Protein AF-A0A455UB08-F1 (afdb_monomer_lite)

Foldseek 3Di:
DDALQRQVVVVVVCQVPPFDWDADPVRPTDTDDPDDDGDDDCPPPDDRDDPVDDDPVLQVVQVVVCLCQLDQFCPSCVVSVHCPCVVQADPRRGNPRDRSVCVPPNPPPVDDPPVNDDPVVVVVVVVVVD

Radius of gyration: 21.31 Å; chains: 1; bounding box: 39×35×58 Å

Sequence (130 aa):
MQLPDDIYLNTAEQILEFGASKGDRTGTGTVSLFGQQMVFDITADKLPLLTTKELKLRSIIHELIWFLRGEGNIAYLKENKVGIWDSWADENGDLGPVYGVQWRKWDDTRVMNVDQWTLSDFAAKTLALR

Secondary structure (DSSP, 8-state):
---HHHHHHHHHHHHHHHPEEE--TTS--EEE-SS--------TT-----SSS---HHHHHHHHHHHHHT--BSHHHHHTT--TTGGGS-TTSB--S-HHHHHH----TT---GGG--HHHHHHHHHTT-

InterPro domains:
  IPR023451 Thymidylate synthase/dCMP hydroxymethylase domain [PF00303] (7-117)
  IPR036926 Thymidylate synthase/dCMP hydroxymethylase superfamily [G3DSA:3.30.572.10] (4-128)
  IPR036926 Thymidylate synthase/dCMP hydroxymethylase superfamily [SSF55831] (5-117)
  IPR045097 Thymidylate synthase/dCMP hydroxymethylase [PTHR11548] (6-108)

Organism: NCBI:txid115553

Structure (mmCIF, N/CA/C/O backbone):
data_AF-A0A455UB08-F1
#
_entry.id   AF-A0A455UB08-F1
#
loop_
_atom_site.group_PDB
_atom_site.id
_atom_site.type_symbol
_atom_site.label_atom_id
_atom_site.label_alt_id
_atom_site.label_comp_id
_atom_site.label_asym_id
_atom_site.label_entity_id
_atom_site.label_seq_id
_atom_site.pdbx_PDB_ins_code
_atom_site.Cartn_x
_atom_site.Cartn_y
_atom_site.Cartn_z
_atom_site.occupancy
_atom_site.B_iso_or_equiv
_atom_site.auth_seq_id
_atom_site.auth_comp_id
_atom_site.auth_asym_id
_atom_site.auth_atom_id
_atom_site.pdbx_PDB_model_num
ATOM 1 N N . MET A 1 1 ? 0.822 8.803 22.987 1.00 64.25 1 MET A N 1
ATOM 2 C CA . MET A 1 1 ? 0.805 8.734 21.512 1.00 64.25 1 MET A CA 1
ATOM 3 C C . MET A 1 1 ? 0.269 7.364 21.152 1.00 64.25 1 MET A C 1
ATOM 5 O O . MET A 1 1 ? 0.722 6.404 21.759 1.00 64.25 1 MET A O 1
ATOM 9 N N . GLN A 1 2 ? -0.745 7.300 20.296 1.00 78.31 2 GLN A N 1
ATOM 10 C CA . GLN A 1 2 ? -1.433 6.055 19.951 1.00 78.31 2 GLN A CA 1
ATOM 11 C C . GLN A 1 2 ? -0.532 5.197 19.047 1.00 78.31 2 GLN A C 1
ATOM 13 O O . GLN A 1 2 ? 0.177 5.753 18.203 1.00 78.31 2 GLN A O 1
ATOM 18 N N . LEU A 1 3 ? -0.489 3.878 19.265 1.00 91.38 3 LEU A N 1
ATOM 19 C CA . LEU A 1 3 ? 0.345 2.986 18.456 1.00 91.38 3 LEU A CA 1
ATOM 20 C C . LEU A 1 3 ? -0.278 2.800 17.057 1.00 91.38 3 LEU A C 1
ATOM 22 O O . LEU A 1 3 ? -1.494 2.938 16.913 1.00 91.38 3 LEU A O 1
ATOM 26 N N . PRO A 1 4 ? 0.516 2.470 16.018 1.00 95.06 4 PRO A N 1
ATOM 27 C CA . PRO A 1 4 ? -0.011 2.234 14.671 1.00 95.06 4 PRO A CA 1
ATOM 28 C C . PRO A 1 4 ? -1.135 1.191 14.620 1.00 95.06 4 PRO A C 1
ATOM 30 O O . PRO A 1 4 ? -2.124 1.401 13.919 1.00 95.06 4 PRO A O 1
ATOM 33 N N . ASP A 1 5 ? -1.007 0.105 15.391 1.00 96.94 5 ASP A N 1
ATOM 34 C CA . ASP A 1 5 ? -2.035 -0.935 15.480 1.00 96.94 5 ASP A CA 1
ATOM 35 C C . ASP A 1 5 ? -3.348 -0.396 16.060 1.00 96.94 5 ASP A C 1
ATOM 37 O O . ASP A 1 5 ? -4.403 -0.655 15.492 1.00 96.94 5 ASP A O 1
ATOM 41 N N . ASP A 1 6 ? -3.297 0.410 17.123 1.00 97.06 6 ASP A N 1
ATOM 42 C CA . ASP A 1 6 ? -4.496 0.983 17.747 1.00 97.06 6 ASP A CA 1
ATOM 43 C C . ASP A 1 6 ? -5.251 1.906 16.777 1.00 97.06 6 ASP A C 1
ATOM 45 O O . ASP A 1 6 ? -6.480 1.908 16.743 1.00 97.06 6 ASP A O 1
ATOM 49 N N . ILE A 1 7 ? -4.523 2.704 15.983 1.00 97.19 7 ILE A N 1
ATOM 50 C CA . ILE A 1 7 ? -5.116 3.596 14.974 1.00 97.19 7 ILE A CA 1
ATOM 51 C C . ILE A 1 7 ? -5.833 2.763 13.906 1.00 97.19 7 ILE A C 1
ATOM 53 O O . ILE A 1 7 ? -6.993 3.025 13.587 1.00 97.19 7 ILE A O 1
ATOM 57 N N . TYR A 1 8 ? -5.149 1.747 13.375 1.00 97.69 8 TYR A N 1
ATOM 58 C CA . TYR A 1 8 ? -5.686 0.873 12.337 1.00 97.69 8 TYR A CA 1
ATOM 59 C C . TYR A 1 8 ? -6.899 0.067 12.824 1.00 97.69 8 TYR A C 1
ATOM 61 O O . TYR A 1 8 ? -7.924 0.031 12.139 1.00 97.69 8 TYR A O 1
ATOM 69 N N . LEU A 1 9 ? -6.805 -0.549 14.008 1.00 97.88 9 LEU A N 1
ATOM 70 C CA . LEU A 1 9 ? -7.879 -1.353 14.592 1.00 97.88 9 LEU A CA 1
ATOM 71 C C . LEU A 1 9 ? -9.109 -0.505 14.904 1.00 97.88 9 LEU A C 1
ATOM 73 O O . LEU A 1 9 ? -10.207 -0.901 14.529 1.00 97.88 9 LEU A O 1
ATOM 77 N N . ASN A 1 10 ? -8.936 0.692 15.470 1.00 97.50 10 ASN A N 1
ATOM 78 C CA . ASN A 1 10 ? -10.058 1.594 15.721 1.00 97.50 10 ASN A CA 1
ATOM 79 C C . ASN A 1 10 ? -10.775 1.993 14.416 1.00 97.50 10 ASN A C 1
ATOM 81 O O . ASN A 1 10 ? -12.001 2.020 14.366 1.00 97.50 10 ASN A O 1
ATOM 85 N N . THR A 1 11 ? -10.046 2.259 13.323 1.00 97.31 11 THR A N 1
ATOM 86 C CA . THR A 1 11 ? -10.691 2.511 12.021 1.00 97.31 11 THR A CA 1
ATOM 87 C C . THR A 1 11 ? -11.421 1.273 11.491 1.00 97.31 11 THR A C 1
ATOM 89 O O . THR A 1 11 ? -12.517 1.400 10.944 1.00 97.31 11 THR A O 1
ATOM 92 N N . ALA A 1 12 ? -10.850 0.075 11.646 1.00 97.56 12 ALA A N 1
ATOM 93 C CA . ALA A 1 12 ? -11.502 -1.166 11.230 1.00 97.56 12 ALA A CA 1
ATOM 94 C C . ALA A 1 12 ? -12.790 -1.432 12.030 1.00 97.56 12 ALA A C 1
ATOM 96 O O . ALA A 1 12 ? -13.817 -1.760 11.437 1.00 97.56 12 ALA A O 1
ATOM 97 N N . GLU A 1 13 ? -12.763 -1.224 13.347 1.00 97.94 13 GLU A N 1
ATOM 98 C CA . GLU A 1 13 ? -13.931 -1.319 14.229 1.00 97.94 13 GLU A CA 1
ATOM 99 C C . GLU A 1 13 ? -15.023 -0.328 13.818 1.00 97.94 13 GLU A C 1
ATOM 101 O O . GLU A 1 13 ? -16.171 -0.729 13.637 1.00 97.94 13 GLU A O 1
ATOM 106 N N . GLN A 1 14 ? -14.667 0.931 13.542 1.00 98.00 14 GLN A N 1
ATOM 107 C CA . GLN A 1 14 ? -15.629 1.923 13.055 1.00 98.00 14 GLN A CA 1
ATOM 108 C C . GLN A 1 14 ? -16.289 1.502 11.737 1.00 98.00 14 GLN A C 1
ATOM 110 O O . GLN A 1 14 ? -17.497 1.677 11.574 1.00 98.00 14 GLN A O 1
ATOM 115 N N . ILE A 1 15 ? -15.527 0.931 10.795 1.00 98.12 15 ILE A N 1
ATOM 116 C CA . ILE A 1 15 ? -16.086 0.419 9.535 1.00 98.12 15 ILE A CA 1
ATOM 117 C C . ILE A 1 15 ? -17.075 -0.718 9.802 1.00 98.12 15 ILE A C 1
ATOM 119 O O . ILE A 1 15 ? -18.120 -0.760 9.157 1.00 98.12 15 ILE A O 1
ATOM 123 N N . LEU A 1 16 ? -16.774 -1.621 10.736 1.00 97.81 16 LEU A N 1
ATOM 124 C CA . LEU A 1 16 ? -17.655 -2.741 11.070 1.00 97.81 16 LEU A CA 1
ATOM 125 C C . LEU A 1 16 ? -18.932 -2.296 11.795 1.00 97.81 16 LEU A C 1
ATOM 127 O O . LEU A 1 16 ? -19.992 -2.860 11.535 1.00 97.81 16 LEU A O 1
ATOM 131 N N . GLU A 1 17 ? -18.845 -1.300 12.678 1.00 98.00 17 GLU A N 1
ATOM 132 C CA . GLU A 1 17 ? -19.977 -0.841 13.491 1.00 98.00 17 GLU A CA 1
ATOM 133 C C . GLU A 1 17 ? -20.893 0.135 12.739 1.00 98.00 17 GLU A C 1
ATOM 135 O O . GLU A 1 17 ? -22.117 0.017 12.801 1.00 98.00 17 GLU A O 1
ATOM 140 N N . PHE A 1 18 ? -20.316 1.086 11.998 1.00 97.81 18 PHE A N 1
ATOM 141 C CA . PHE A 1 18 ? -21.061 2.193 11.384 1.00 97.81 18 PHE A CA 1
ATOM 142 C C . PHE A 1 18 ? -21.055 2.175 9.850 1.00 97.81 18 PHE A C 1
ATOM 144 O O . PHE A 1 18 ? -21.673 3.036 9.218 1.00 97.81 18 PHE A O 1
ATOM 151 N N . GLY A 1 19 ? -20.342 1.238 9.223 1.00 97.38 19 GLY A N 1
ATOM 152 C CA . GLY A 1 19 ? -20.221 1.175 7.771 1.00 97.38 19 GLY A CA 1
ATOM 153 C C . GLY A 1 19 ? -21.506 0.750 7.062 1.00 97.38 19 GLY A C 1
ATOM 154 O O . GLY A 1 19 ? -22.273 -0.089 7.528 1.00 97.38 19 GLY A O 1
ATOM 155 N N . ALA A 1 20 ? -21.720 1.300 5.867 1.00 97.38 20 ALA A N 1
ATOM 156 C CA . ALA A 1 20 ? -22.824 0.904 5.001 1.00 97.38 20 ALA A CA 1
ATOM 157 C C . ALA A 1 20 ? -22.409 -0.263 4.094 1.00 97.38 20 ALA A C 1
ATOM 159 O O . ALA A 1 20 ? -21.327 -0.235 3.494 1.00 97.38 20 ALA A O 1
ATOM 160 N N . SER A 1 21 ? -23.298 -1.250 3.946 1.00 96.81 21 SER A N 1
ATOM 161 C CA . SER A 1 21 ? -23.147 -2.327 2.961 1.00 96.81 21 SER A CA 1
ATOM 162 C C . SER A 1 21 ? -23.266 -1.779 1.537 1.00 96.81 21 SER A C 1
ATOM 164 O O . SER A 1 21 ? -24.191 -1.024 1.230 1.00 96.81 21 SER A O 1
ATOM 166 N N . LYS A 1 22 ? -22.338 -2.162 0.658 1.00 95.00 22 LYS A N 1
ATOM 167 C CA . LYS A 1 22 ? -22.284 -1.754 -0.752 1.00 95.00 22 LYS A CA 1
ATOM 168 C C . LYS A 1 22 ? -21.897 -2.930 -1.642 1.00 95.00 22 LYS A C 1
ATOM 170 O O . LYS A 1 22 ? -21.129 -3.796 -1.233 1.00 95.00 22 LYS A O 1
ATOM 175 N N . GLY A 1 23 ? -22.383 -2.933 -2.881 1.00 95.06 23 GLY A N 1
ATOM 176 C CA . GLY A 1 23 ? -21.855 -3.821 -3.920 1.00 95.06 23 GLY A CA 1
ATOM 177 C C . GLY A 1 23 ? -20.442 -3.414 -4.355 1.00 95.06 23 GLY A C 1
ATOM 178 O O . GLY A 1 23 ? -20.018 -2.280 -4.130 1.00 95.06 23 GLY A O 1
ATOM 179 N N . ASP A 1 24 ? -19.728 -4.328 -5.008 1.00 94.31 24 ASP A N 1
ATOM 180 C CA . ASP A 1 24 ? -18.464 -4.056 -5.698 1.00 94.31 24 ASP A CA 1
ATOM 181 C C . ASP A 1 24 ? -18.519 -4.557 -7.153 1.00 94.31 24 ASP A C 1
ATOM 183 O O . ASP A 1 24 ? -19.490 -5.185 -7.574 1.00 94.31 24 ASP A O 1
ATOM 187 N N . ARG A 1 25 ? -17.464 -4.290 -7.933 1.00 95.19 25 ARG A N 1
ATOM 188 C CA . ARG A 1 25 ? -17.372 -4.695 -9.349 1.00 95.19 25 ARG A CA 1
ATOM 189 C C . ARG A 1 25 ? -17.430 -6.218 -9.558 1.00 95.19 25 ARG A C 1
ATOM 191 O O . ARG A 1 25 ? -17.775 -6.661 -10.647 1.00 95.19 25 ARG A O 1
ATOM 198 N N . THR A 1 26 ? -17.050 -7.005 -8.555 1.00 93.38 26 THR A N 1
ATOM 199 C CA . THR A 1 26 ? -17.008 -8.477 -8.602 1.00 93.38 26 THR A CA 1
ATOM 200 C C . THR A 1 26 ? -18.277 -9.146 -8.075 1.00 93.38 26 THR A C 1
ATOM 202 O O . THR A 1 26 ? -18.435 -10.348 -8.253 1.00 93.38 26 THR A O 1
ATOM 205 N N . GLY A 1 27 ? -19.185 -8.393 -7.448 1.00 91.94 27 GLY A N 1
ATOM 206 C CA . GLY A 1 27 ? -20.399 -8.923 -6.827 1.00 91.94 27 GLY A CA 1
ATOM 207 C C . GLY A 1 27 ? -20.188 -9.557 -5.446 1.00 91.94 27 GLY A C 1
ATOM 208 O O . GLY A 1 27 ? -21.128 -10.150 -4.927 1.00 91.94 27 GLY A O 1
ATOM 209 N N . THR A 1 28 ? -18.999 -9.432 -4.843 1.00 95.44 28 THR A N 1
ATOM 210 C CA . THR A 1 28 ? -18.702 -9.982 -3.503 1.00 95.44 28 THR A CA 1
ATOM 211 C C . THR A 1 28 ? -19.360 -9.143 -2.407 1.00 95.44 28 THR A C 1
ATOM 213 O O . THR A 1 28 ? -20.000 -9.677 -1.504 1.00 95.44 28 THR A O 1
ATOM 216 N N . GLY A 1 29 ? -19.249 -7.818 -2.523 1.00 95.25 29 GLY A N 1
ATOM 217 C CA . GLY A 1 29 ? -19.808 -6.856 -1.580 1.00 95.25 29 GLY A CA 1
ATOM 218 C C . GLY A 1 29 ? -18.792 -6.381 -0.540 1.00 95.25 29 GLY A C 1
ATOM 219 O O . GLY A 1 29 ? -17.793 -7.034 -0.252 1.00 95.25 29 GLY A O 1
ATOM 220 N N . THR A 1 30 ? -19.046 -5.199 0.021 1.00 97.12 30 THR A N 1
ATOM 221 C CA . THR A 1 30 ? -18.170 -4.517 0.984 1.00 97.12 30 THR A CA 1
ATOM 222 C C . THR A 1 30 ? -18.985 -3.820 2.073 1.00 97.12 30 THR A C 1
ATOM 224 O O . THR A 1 30 ? -20.133 -3.436 1.851 1.00 97.12 30 THR A O 1
ATOM 227 N N . VAL A 1 31 ? -18.377 -3.605 3.241 1.00 97.38 31 VAL A N 1
ATOM 228 C CA . VAL A 1 31 ? -18.860 -2.662 4.261 1.00 97.38 31 VAL A CA 1
ATOM 229 C C . VAL A 1 31 ? -17.916 -1.466 4.250 1.00 97.38 31 VAL A C 1
ATOM 231 O O . VAL A 1 31 ? -16.700 -1.646 4.224 1.00 97.38 31 VAL A O 1
ATOM 234 N N . SER A 1 32 ? -18.449 -0.243 4.195 1.00 96.69 32 SER A N 1
ATOM 235 C CA . SER A 1 32 ? -17.606 0.939 3.984 1.00 96.69 32 SER A CA 1
ATOM 236 C C . SER A 1 32 ? -18.073 2.183 4.732 1.00 96.69 32 SER A C 1
ATOM 238 O O . SER A 1 32 ? -19.264 2.497 4.779 1.00 96.69 32 SER A O 1
ATOM 240 N N . LEU A 1 33 ? -17.093 2.941 5.221 1.00 97.19 33 LEU A N 1
ATOM 241 C CA . LEU A 1 33 ? -17.223 4.335 5.632 1.00 97.19 33 LEU A CA 1
ATOM 242 C C . LEU A 1 33 ? -16.448 5.229 4.663 1.00 97.19 33 LEU A C 1
ATOM 244 O O . LEU A 1 33 ? -15.437 4.819 4.095 1.00 97.19 33 LEU A O 1
ATOM 248 N N . PHE A 1 34 ? -16.925 6.455 4.463 1.00 96.81 34 PHE A N 1
ATOM 249 C CA . PHE A 1 34 ? -16.281 7.427 3.582 1.00 96.81 34 PHE A CA 1
ATOM 250 C C . PHE A 1 34 ? -15.481 8.457 4.387 1.00 96.81 34 PHE A C 1
ATOM 252 O O . PHE A 1 34 ? -15.913 8.866 5.461 1.00 96.81 34 PHE A O 1
ATOM 259 N N . GLY A 1 35 ? -14.334 8.886 3.851 1.00 95.06 35 GLY A N 1
ATOM 260 C CA . GLY A 1 35 ? -13.559 10.006 4.400 1.00 95.06 35 GLY A CA 1
ATOM 261 C C . GLY A 1 35 ? -12.797 9.717 5.699 1.00 95.06 35 GLY A C 1
ATOM 262 O O . GLY A 1 35 ? -12.543 10.642 6.461 1.00 95.06 35 GLY A O 1
ATOM 263 N N . GLN A 1 36 ? -12.445 8.458 5.969 1.00 96.00 36 GLN A N 1
ATOM 264 C CA . GLN A 1 36 ? -11.637 8.089 7.137 1.00 96.00 36 GLN A CA 1
ATOM 265 C C . GLN A 1 36 ? -10.191 8.596 7.008 1.00 96.00 36 GLN A C 1
ATOM 267 O O . GLN A 1 36 ? -9.629 8.598 5.911 1.00 96.00 36 GLN A O 1
ATOM 272 N N . GLN A 1 37 ? -9.576 8.988 8.128 1.00 97.12 37 GLN A N 1
ATOM 273 C CA . GLN A 1 37 ? -8.195 9.473 8.182 1.00 97.12 37 GLN A CA 1
ATOM 274 C C . GLN A 1 37 ? -7.408 8.752 9.281 1.00 97.12 37 GLN A C 1
ATOM 276 O O . GLN A 1 37 ? -7.882 8.618 10.405 1.00 97.12 37 GLN A O 1
ATOM 281 N N . MET A 1 38 ? -6.178 8.347 8.961 1.00 96.69 38 MET A N 1
ATOM 282 C CA . MET A 1 38 ? -5.190 7.849 9.921 1.00 96.69 38 MET A CA 1
ATOM 283 C C . MET A 1 38 ? -3.967 8.768 9.900 1.00 96.69 38 MET A C 1
ATOM 285 O O . MET A 1 38 ? -3.562 9.238 8.835 1.00 96.69 38 MET A O 1
ATOM 289 N N . VAL A 1 39 ? -3.372 9.022 11.065 1.00 95.94 39 VAL A N 1
ATOM 290 C CA . VAL A 1 39 ? -2.185 9.877 11.210 1.00 95.94 39 VAL A CA 1
ATOM 291 C C . VAL A 1 39 ? -1.134 9.119 12.007 1.00 95.94 39 VAL A C 1
ATOM 293 O O . VAL A 1 39 ? -1.404 8.696 13.126 1.00 95.94 39 VAL A O 1
ATOM 296 N N . PHE A 1 40 ? 0.065 8.970 11.448 1.00 95.50 40 PHE A N 1
ATOM 297 C CA . PHE A 1 40 ? 1.156 8.211 12.059 1.00 95.50 40 PHE A CA 1
ATOM 298 C C . PHE A 1 40 ? 2.358 9.113 12.340 1.00 95.50 40 PHE A C 1
ATOM 300 O O . PHE A 1 40 ? 2.744 9.923 11.498 1.00 95.50 40 PHE A O 1
ATOM 307 N N . ASP A 1 41 ? 2.966 8.951 13.515 1.00 93.31 41 ASP A N 1
ATOM 308 C CA . ASP A 1 41 ? 4.240 9.590 13.846 1.00 93.31 41 ASP A CA 1
ATOM 309 C C . ASP A 1 41 ? 5.407 8.808 13.231 1.00 93.31 41 ASP A C 1
ATOM 311 O O . ASP A 1 41 ? 5.596 7.629 13.534 1.00 93.31 41 ASP A O 1
ATOM 315 N N . ILE A 1 42 ? 6.189 9.489 12.395 1.00 94.19 42 ILE A N 1
ATOM 316 C CA . ILE A 1 42 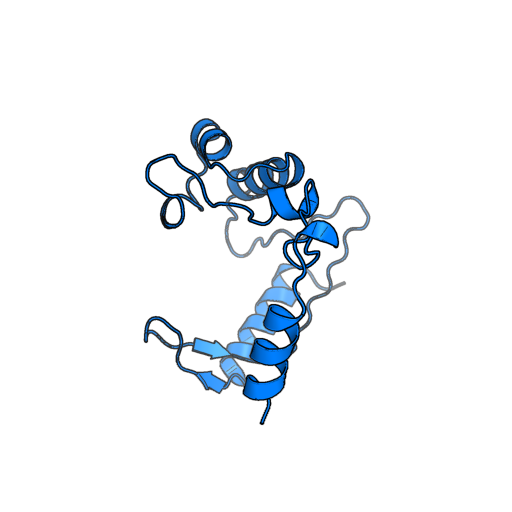? 7.386 8.956 11.725 1.00 94.19 42 ILE A CA 1
ATOM 317 C C . ILE A 1 42 ? 8.687 9.566 12.268 1.00 94.19 42 ILE A C 1
ATOM 319 O O . ILE A 1 42 ? 9.759 9.379 11.695 1.00 94.19 42 ILE A O 1
ATOM 323 N N . THR A 1 43 ? 8.612 10.348 13.347 1.00 94.12 43 THR A N 1
ATOM 324 C CA . THR A 1 43 ? 9.801 10.894 14.010 1.00 94.12 43 THR A CA 1
ATOM 325 C C . THR A 1 43 ? 10.57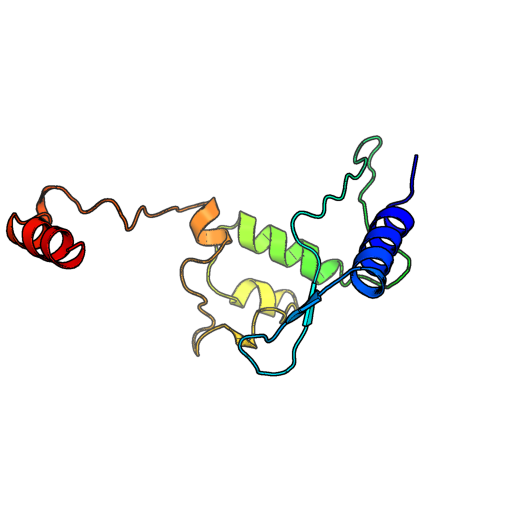2 9.799 14.746 1.00 94.12 43 THR A C 1
ATOM 327 O O . THR A 1 43 ? 10.047 8.714 14.999 1.00 94.12 43 THR A O 1
ATOM 330 N N . ALA A 1 44 ? 11.825 10.093 15.113 1.00 91.56 44 ALA A N 1
ATOM 331 C CA . ALA A 1 44 ? 12.695 9.170 15.847 1.00 91.56 44 ALA A CA 1
ATOM 332 C C . ALA A 1 44 ? 12.800 7.781 15.180 1.00 91.56 44 ALA A C 1
ATOM 334 O O . ALA A 1 44 ? 12.681 6.756 15.848 1.00 91.56 44 ALA A O 1
ATOM 335 N N . ASP A 1 45 ? 12.977 7.776 13.853 1.00 89.62 45 ASP A N 1
ATOM 336 C CA . ASP A 1 45 ? 13.180 6.583 13.021 1.00 89.62 45 ASP A CA 1
ATOM 337 C C . ASP A 1 45 ? 12.046 5.541 13.096 1.00 89.62 45 ASP A C 1
ATOM 339 O O . ASP A 1 45 ? 12.254 4.345 12.877 1.00 89.62 45 ASP A O 1
ATOM 343 N N . LYS A 1 46 ? 10.817 5.984 13.388 1.00 90.62 46 LYS A N 1
ATOM 344 C CA . LYS A 1 46 ? 9.635 5.115 13.423 1.00 90.62 46 LYS A CA 1
ATOM 345 C C . LYS A 1 46 ? 9.081 4.863 12.024 1.00 90.62 46 LYS A C 1
ATOM 347 O O . LYS A 1 46 ? 8.834 5.789 11.254 1.00 90.62 46 LYS A O 1
ATOM 352 N N . LEU A 1 47 ? 8.772 3.598 11.749 1.00 93.44 47 LEU A N 1
ATOM 353 C CA . LEU A 1 47 ? 7.978 3.177 10.599 1.00 93.44 47 LEU A CA 1
ATOM 354 C C . LEU A 1 47 ? 6.677 2.537 11.114 1.00 93.44 47 LEU A C 1
ATOM 356 O O . LEU A 1 47 ? 6.761 1.616 11.930 1.00 93.44 47 LEU A O 1
ATOM 360 N N . PRO A 1 48 ? 5.485 2.988 10.678 1.00 95.06 48 PRO A N 1
ATOM 361 C CA . PRO A 1 48 ? 4.207 2.495 11.189 1.00 95.06 48 PRO A CA 1
ATOM 362 C C . PRO A 1 48 ? 3.850 1.134 10.576 1.00 95.06 48 PRO A C 1
ATOM 364 O O . PRO A 1 48 ? 2.919 1.005 9.785 1.00 95.06 48 PRO A O 1
ATOM 367 N N . LEU A 1 49 ? 4.625 0.109 10.919 1.00 95.69 49 LEU A N 1
ATOM 368 C CA . LEU A 1 49 ? 4.322 -1.272 10.569 1.00 95.69 49 LEU A CA 1
ATOM 369 C C . LEU A 1 49 ? 3.316 -1.839 11.570 1.00 95.69 49 LEU A C 1
ATOM 371 O O . LEU A 1 49 ? 3.494 -1.698 12.779 1.00 95.69 49 LEU A O 1
ATOM 375 N N . LEU A 1 50 ? 2.280 -2.500 11.057 1.00 96.06 50 LEU A N 1
ATOM 376 C CA . LEU A 1 50 ? 1.349 -3.257 11.890 1.00 96.06 50 LEU A CA 1
ATOM 377 C C . LEU A 1 50 ? 2.075 -4.442 12.527 1.00 96.06 50 LEU A C 1
ATOM 379 O O . LEU A 1 50 ? 2.865 -5.120 11.864 1.00 96.06 50 LEU A O 1
ATOM 383 N N . THR A 1 51 ? 1.786 -4.702 13.799 1.00 96.12 51 THR A N 1
ATOM 384 C CA . THR A 1 51 ? 2.339 -5.844 14.545 1.00 96.12 51 THR A CA 1
ATOM 385 C C . THR A 1 51 ? 1.280 -6.900 14.846 1.00 96.12 51 THR A C 1
ATOM 387 O O . THR A 1 51 ? 1.603 -8.066 15.059 1.00 96.12 51 THR A O 1
ATOM 390 N N . THR A 1 52 ? 0.004 -6.522 14.759 1.00 97.25 52 THR A N 1
ATOM 391 C CA . THR A 1 52 ? -1.156 -7.419 14.895 1.00 97.25 52 THR A CA 1
ATOM 392 C C . THR A 1 52 ? -1.259 -8.460 13.776 1.00 97.25 52 THR A C 1
ATOM 394 O O . THR A 1 52 ? -1.954 -9.467 13.918 1.00 97.25 52 THR A O 1
ATOM 397 N N . LYS A 1 53 ? -0.547 -8.248 12.664 1.00 96.88 53 LYS A N 1
ATOM 398 C CA . LYS A 1 53 ? -0.405 -9.195 11.557 1.00 96.88 53 LYS A CA 1
ATOM 399 C C . LYS A 1 53 ? 0.944 -9.000 10.874 1.00 96.88 53 LYS A C 1
ATOM 401 O O . LYS A 1 53 ? 1.332 -7.876 10.576 1.00 96.88 53 LYS A O 1
ATOM 406 N N . GLU A 1 54 ? 1.615 -10.102 10.546 1.00 96.25 54 GLU A N 1
ATOM 407 C CA . GLU A 1 54 ? 2.867 -10.062 9.790 1.00 96.25 54 GLU A CA 1
ATOM 408 C C . GLU A 1 54 ? 2.675 -9.422 8.401 1.00 96.25 54 GLU A C 1
ATOM 410 O O . GLU A 1 54 ? 1.790 -9.801 7.624 1.00 96.25 54 GLU A O 1
ATOM 415 N N . LEU A 1 55 ? 3.539 -8.455 8.079 1.00 96.38 55 LEU A N 1
ATOM 416 C CA . LEU A 1 55 ? 3.585 -7.779 6.786 1.00 96.38 55 LEU A CA 1
ATOM 417 C C . LEU A 1 55 ? 4.704 -8.353 5.914 1.00 96.38 55 LEU A C 1
ATOM 419 O O . LEU A 1 55 ? 5.827 -8.569 6.367 1.00 96.38 55 LEU A O 1
ATOM 423 N N . LYS A 1 56 ? 4.435 -8.520 4.615 1.00 96.25 56 LYS A N 1
ATOM 424 C CA . LYS A 1 56 ? 5.440 -8.959 3.632 1.00 96.25 56 LYS A CA 1
ATOM 425 C C . LYS A 1 56 ? 6.389 -7.813 3.259 1.00 96.25 56 LYS A C 1
ATOM 427 O O . LYS A 1 56 ? 6.348 -7.304 2.140 1.00 96.25 56 LYS A O 1
ATOM 432 N N . LEU A 1 57 ? 7.263 -7.417 4.185 1.00 95.94 57 LEU A N 1
ATOM 433 C CA . LEU A 1 57 ? 8.109 -6.224 4.053 1.00 95.94 57 LEU A CA 1
ATOM 434 C C . LEU A 1 57 ? 9.009 -6.242 2.805 1.00 95.94 57 LEU A C 1
ATOM 436 O O . LEU A 1 57 ? 9.169 -5.217 2.150 1.00 95.94 57 LEU A O 1
ATOM 440 N N . ARG A 1 58 ? 9.524 -7.416 2.415 1.00 95.94 58 ARG A N 1
ATOM 441 C CA . ARG A 1 58 ? 10.271 -7.592 1.156 1.00 95.94 58 ARG A CA 1
ATOM 442 C C . ARG A 1 58 ? 9.471 -7.089 -0.050 1.00 95.94 58 ARG A C 1
ATOM 444 O O . ARG A 1 58 ? 10.015 -6.362 -0.873 1.00 95.94 58 ARG A O 1
ATOM 451 N N . SER A 1 59 ? 8.198 -7.473 -0.150 1.00 97.44 59 SER A N 1
ATOM 452 C CA . SER A 1 59 ? 7.333 -7.079 -1.265 1.00 97.44 59 SER A CA 1
ATOM 453 C C . SER A 1 59 ? 7.086 -5.574 -1.274 1.00 97.44 59 SER A C 1
ATOM 455 O O . SER A 1 59 ? 7.237 -4.964 -2.324 1.00 97.44 59 SER A O 1
ATOM 457 N N . ILE A 1 60 ? 6.808 -4.982 -0.108 1.00 97.69 60 ILE A N 1
ATOM 458 C CA . ILE A 1 60 ? 6.582 -3.534 0.046 1.00 97.69 60 ILE A CA 1
ATOM 459 C C . ILE A 1 60 ? 7.816 -2.737 -0.406 1.00 97.69 60 ILE A C 1
ATOM 461 O O . ILE A 1 60 ? 7.703 -1.786 -1.174 1.00 97.69 60 ILE A O 1
ATOM 465 N N . ILE A 1 61 ? 9.010 -3.143 0.037 1.00 97.81 61 ILE A N 1
ATOM 466 C CA . ILE A 1 61 ? 10.261 -2.452 -0.303 1.00 97.81 61 ILE A CA 1
ATOM 467 C C . ILE A 1 61 ? 10.552 -2.546 -1.806 1.00 97.81 61 ILE A C 1
ATOM 469 O O . ILE A 1 61 ? 10.839 -1.530 -2.436 1.00 97.81 61 ILE A O 1
ATOM 473 N N . HIS A 1 62 ? 10.482 -3.744 -2.395 1.00 98.38 62 HIS A N 1
ATOM 474 C CA . HIS A 1 62 ? 10.768 -3.911 -3.822 1.00 98.38 62 HIS A CA 1
ATOM 475 C C . HIS A 1 62 ? 9.722 -3.238 -4.714 1.00 98.38 62 HIS A C 1
ATOM 477 O O . HIS A 1 62 ? 10.094 -2.676 -5.738 1.00 98.38 62 HIS A O 1
ATOM 483 N N . GLU A 1 63 ? 8.449 -3.229 -4.323 1.00 98.38 63 GLU A N 1
ATOM 484 C CA . GLU A 1 63 ? 7.411 -2.472 -5.027 1.00 98.38 63 GLU A CA 1
ATOM 485 C C . GLU A 1 63 ? 7.710 -0.966 -5.019 1.00 98.38 63 GLU A C 1
ATOM 487 O O . GLU A 1 63 ? 7.693 -0.329 -6.072 1.00 98.38 63 GLU A O 1
ATOM 492 N N . LEU A 1 64 ? 8.080 -0.398 -3.867 1.00 98.06 64 LEU A N 1
ATOM 493 C CA . LEU A 1 64 ? 8.450 1.015 -3.788 1.00 98.06 64 LEU A CA 1
ATOM 494 C C . LEU A 1 64 ? 9.693 1.332 -4.631 1.00 98.06 64 LEU A C 1
ATOM 496 O O . LEU A 1 64 ? 9.716 2.338 -5.339 1.00 98.06 64 LEU A O 1
ATOM 500 N N . ILE A 1 65 ? 10.720 0.475 -4.598 1.00 98.31 65 ILE A N 1
ATOM 501 C CA . ILE A 1 65 ? 11.907 0.633 -5.452 1.00 98.31 65 ILE A CA 1
ATOM 502 C C . ILE A 1 65 ? 11.508 0.588 -6.931 1.00 98.31 65 ILE A C 1
ATOM 504 O O . ILE A 1 65 ? 11.968 1.422 -7.708 1.00 98.31 65 ILE A O 1
ATOM 508 N N . TRP A 1 66 ? 10.639 -0.342 -7.323 1.00 98.12 66 TRP A N 1
ATOM 509 C CA . TRP A 1 66 ? 10.130 -0.464 -8.687 1.00 98.12 66 TRP A CA 1
ATOM 510 C C . TRP A 1 66 ? 9.374 0.795 -9.143 1.00 98.12 66 TRP A C 1
ATOM 512 O O . TRP A 1 66 ? 9.664 1.324 -10.221 1.00 98.12 66 TRP A O 1
ATOM 522 N N . PHE A 1 67 ? 8.512 1.367 -8.291 1.00 98.06 67 PHE A N 1
ATOM 523 C CA . PHE A 1 67 ? 7.880 2.663 -8.561 1.00 98.06 67 PHE A CA 1
ATOM 524 C C . PHE A 1 67 ? 8.913 3.780 -8.741 1.00 98.06 67 PHE A C 1
ATOM 526 O O . PHE A 1 67 ? 8.870 4.523 -9.722 1.00 98.06 67 PHE A O 1
ATOM 533 N N . LEU A 1 68 ? 9.887 3.884 -7.831 1.00 96.75 68 LEU A N 1
ATOM 534 C CA . LEU A 1 68 ? 10.932 4.906 -7.903 1.00 96.75 68 LEU A CA 1
ATOM 535 C C . LEU A 1 68 ? 11.808 4.757 -9.151 1.00 96.75 68 LEU A C 1
ATOM 537 O O . LEU A 1 68 ? 12.296 5.764 -9.658 1.00 96.75 68 LEU A O 1
ATOM 541 N N . ARG A 1 69 ? 11.991 3.544 -9.680 1.00 96.00 69 ARG A N 1
ATOM 542 C CA . ARG A 1 69 ? 12.721 3.286 -10.936 1.00 96.00 69 ARG A CA 1
ATOM 543 C C . ARG A 1 69 ? 11.955 3.729 -12.183 1.00 96.00 69 ARG A C 1
ATOM 545 O O . ARG A 1 69 ? 12.566 3.905 -13.234 1.00 96.00 69 ARG A O 1
ATOM 552 N N . GLY A 1 70 ? 10.655 3.977 -12.065 1.00 94.88 70 GLY A N 1
ATOM 553 C CA . GLY A 1 70 ? 9.831 4.420 -13.179 1.00 94.88 70 GLY A CA 1
ATOM 554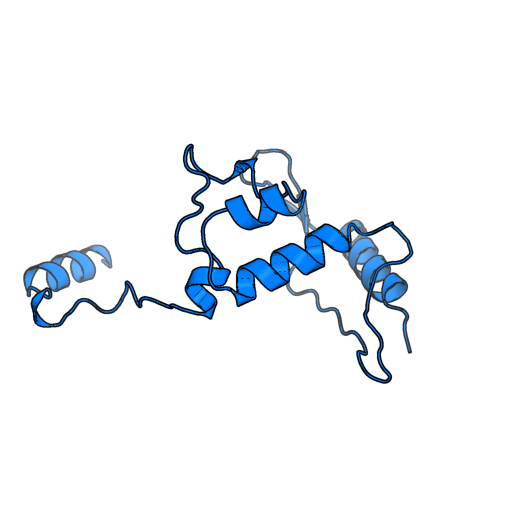 C C . GLY A 1 70 ? 9.463 3.308 -14.156 1.00 94.88 70 GLY A C 1
ATOM 555 O O . GLY A 1 70 ? 9.305 3.573 -15.348 1.00 94.88 70 GLY A O 1
ATOM 556 N N . GLU A 1 71 ? 9.408 2.069 -13.673 1.00 93.06 71 GLU A N 1
ATOM 557 C CA . GLU A 1 71 ? 9.140 0.888 -14.488 1.00 93.06 71 GLU A CA 1
ATOM 558 C C . GLU A 1 71 ? 7.633 0.598 -14.588 1.00 93.06 71 GLU A C 1
ATOM 560 O O . GLU A 1 71 ? 6.855 0.938 -13.696 1.00 93.06 71 GLU A O 1
ATOM 565 N N . GLY A 1 72 ? 7.233 -0.012 -15.708 1.00 94.12 72 GLY A N 1
ATOM 566 C CA . GLY A 1 72 ? 5.883 -0.538 -15.950 1.00 94.12 72 GLY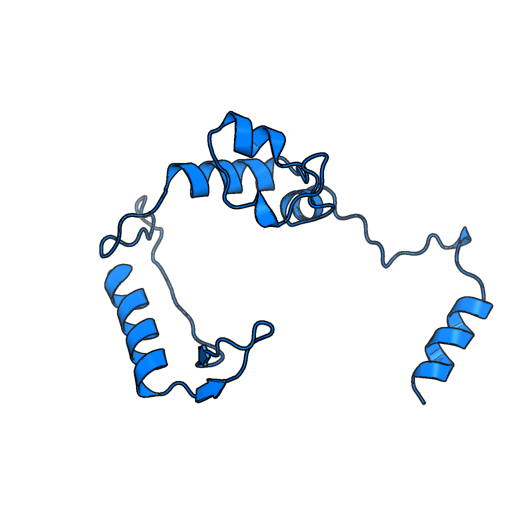 A CA 1
ATOM 567 C C . GLY A 1 72 ? 5.861 -2.050 -16.202 1.00 94.12 72 GLY A C 1
ATOM 568 O O . GLY A 1 72 ? 4.786 -2.621 -16.333 1.00 94.12 72 GLY A O 1
ATOM 569 N N . ASN A 1 73 ? 7.028 -2.701 -16.232 1.00 97.81 73 ASN A N 1
ATOM 570 C CA . ASN A 1 73 ? 7.170 -4.142 -16.440 1.00 97.81 73 ASN A CA 1
ATOM 571 C C . ASN A 1 73 ? 7.507 -4.853 -15.121 1.00 97.81 73 ASN A C 1
ATOM 573 O O . ASN A 1 73 ? 8.294 -4.339 -14.324 1.00 97.81 73 ASN A O 1
ATOM 577 N N . ILE A 1 74 ? 6.953 -6.044 -14.892 1.00 98.06 74 ILE A N 1
ATOM 578 C CA . ILE A 1 74 ? 7.113 -6.800 -13.639 1.00 98.06 74 ILE A CA 1
ATOM 579 C C . ILE A 1 74 ? 8.380 -7.669 -13.565 1.00 98.06 74 ILE A C 1
ATOM 581 O O . ILE A 1 74 ? 8.572 -8.357 -12.561 1.00 98.06 74 ILE A O 1
ATOM 585 N N . ALA A 1 75 ? 9.253 -7.666 -14.578 1.00 97.81 75 ALA A N 1
ATOM 586 C CA . ALA A 1 75 ? 10.477 -8.475 -14.593 1.00 97.81 75 ALA A CA 1
ATOM 587 C C . ALA A 1 75 ? 11.344 -8.252 -13.342 1.00 97.81 75 ALA A C 1
ATOM 589 O O . ALA A 1 75 ? 11.687 -9.215 -12.655 1.00 97.81 75 ALA A O 1
ATOM 590 N N . TYR A 1 76 ? 11.589 -6.990 -12.967 1.00 98.06 76 TYR A N 1
ATOM 591 C CA . TYR A 1 76 ? 12.316 -6.645 -11.740 1.00 98.06 76 TYR A CA 1
ATOM 592 C C . TYR A 1 76 ? 11.657 -7.239 -10.484 1.00 98.06 76 TYR A C 1
ATOM 594 O O . TYR A 1 76 ? 12.338 -7.758 -9.597 1.00 98.06 76 TYR A O 1
ATOM 602 N N . LEU A 1 77 ? 10.325 -7.191 -10.390 1.00 98.00 77 LEU A N 1
ATOM 603 C CA . LEU A 1 77 ? 9.597 -7.738 -9.244 1.00 98.00 77 LEU A CA 1
ATOM 604 C C . LEU A 1 77 ? 9.751 -9.263 -9.177 1.00 98.00 77 LEU A C 1
ATOM 606 O O . LEU A 1 77 ? 10.067 -9.800 -8.111 1.00 98.00 77 LEU A O 1
ATOM 610 N N . LYS A 1 78 ? 9.628 -9.953 -10.317 1.00 97.19 78 LYS A N 1
ATOM 611 C CA . LYS A 1 78 ? 9.804 -11.409 -10.422 1.00 97.19 78 LYS A CA 1
ATOM 612 C C . LYS A 1 78 ? 11.217 -11.853 -10.049 1.00 97.19 78 LYS A C 1
ATOM 614 O O . LYS A 1 78 ? 11.365 -12.773 -9.244 1.00 97.19 78 LYS A O 1
ATOM 619 N N . GLU A 1 79 ? 12.244 -11.163 -10.542 1.00 97.81 79 GLU A N 1
ATOM 620 C CA . GLU A 1 79 ? 13.649 -11.401 -10.170 1.00 97.81 79 GLU A CA 1
ATOM 621 C C . GLU A 1 79 ? 13.871 -11.287 -8.652 1.00 97.81 79 GLU A C 1
ATOM 623 O O . GLU A 1 79 ? 14.643 -12.046 -8.062 1.00 97.81 79 GLU A O 1
ATOM 628 N N . ASN A 1 80 ? 13.127 -10.394 -7.994 1.00 98.00 80 ASN A N 1
ATOM 629 C CA . ASN A 1 80 ? 13.178 -10.171 -6.549 1.00 98.00 80 ASN A CA 1
ATOM 630 C C . ASN A 1 80 ? 12.134 -10.978 -5.751 1.00 98.00 80 ASN A C 1
ATOM 632 O O . ASN A 1 80 ? 11.938 -10.735 -4.555 1.00 98.00 80 ASN A O 1
ATOM 636 N N . LYS A 1 81 ? 11.515 -11.992 -6.375 1.00 97.44 81 LYS A N 1
ATOM 637 C CA . LYS A 1 81 ? 10.532 -12.910 -5.768 1.00 97.44 81 LYS A CA 1
ATOM 638 C C . LYS A 1 81 ? 9.265 -12.205 -5.263 1.00 97.44 81 LYS A C 1
ATOM 640 O O . LYS A 1 81 ? 8.713 -12.570 -4.223 1.00 97.44 81 LYS A O 1
ATOM 645 N N . VAL A 1 82 ? 8.806 -11.190 -5.989 1.00 97.75 82 VAL A N 1
ATOM 646 C CA . VAL A 1 82 ? 7.574 -10.439 -5.719 1.00 97.75 82 VAL A CA 1
ATOM 647 C C . VAL A 1 82 ? 6.587 -10.658 -6.865 1.00 97.75 82 VAL A C 1
ATOM 649 O O . VAL A 1 82 ? 6.856 -10.256 -7.988 1.00 97.75 82 VAL A O 1
ATOM 652 N N . GLY A 1 83 ? 5.439 -11.276 -6.566 1.00 96.94 83 GLY A N 1
ATOM 653 C CA . GLY A 1 83 ? 4.395 -11.613 -7.552 1.00 96.94 83 GLY A CA 1
ATOM 654 C C . GLY A 1 83 ? 3.046 -10.922 -7.315 1.00 96.94 83 GLY A C 1
ATOM 655 O O . GLY A 1 83 ? 2.019 -11.396 -7.782 1.00 96.94 83 GLY A O 1
ATOM 656 N N . ILE A 1 84 ? 3.004 -9.826 -6.545 1.00 97.19 84 ILE A N 1
ATOM 657 C CA . ILE A 1 84 ? 1.738 -9.145 -6.187 1.00 97.19 84 ILE A CA 1
ATOM 658 C C . ILE A 1 84 ? 1.040 -8.472 -7.387 1.00 97.19 84 ILE A C 1
ATOM 660 O O . ILE A 1 84 ? -0.149 -8.177 -7.307 1.00 97.19 84 ILE A O 1
ATOM 664 N N . TRP A 1 85 ? 1.764 -8.276 -8.495 1.00 97.75 85 TRP A N 1
ATOM 665 C CA . TRP A 1 85 ? 1.274 -7.672 -9.739 1.00 97.75 85 TRP A CA 1
ATOM 666 C C . TRP A 1 85 ? 1.017 -8.686 -10.868 1.00 97.75 85 TRP A C 1
ATOM 668 O O . TRP A 1 85 ? 0.533 -8.292 -11.927 1.00 97.75 85 TRP A O 1
ATOM 678 N N . ASP A 1 86 ? 1.293 -9.980 -10.655 1.00 97.12 86 ASP A N 1
ATOM 679 C CA . ASP A 1 86 ? 1.269 -11.004 -11.715 1.00 97.12 86 ASP A CA 1
ATOM 680 C C . ASP A 1 86 ? -0.091 -11.102 -12.423 1.00 97.12 86 ASP A C 1
ATOM 682 O O . ASP A 1 86 ? -0.139 -11.242 -13.639 1.00 97.12 86 ASP A O 1
ATOM 686 N N . SER A 1 87 ? -1.196 -10.979 -11.683 1.00 96.69 87 SER A N 1
ATOM 687 C CA . SER A 1 87 ? -2.555 -11.109 -12.232 1.00 96.69 87 SER A CA 1
ATO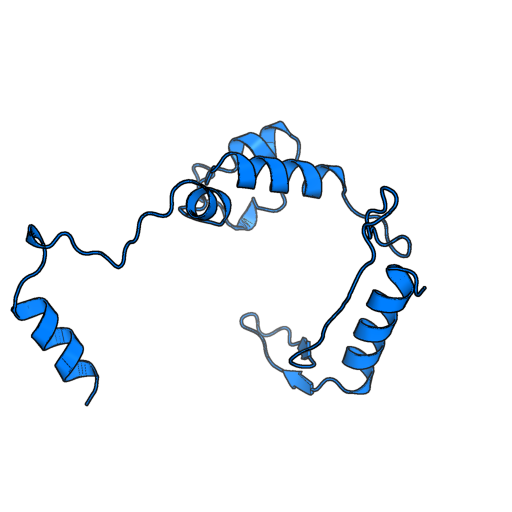M 688 C C . SER A 1 87 ? -2.997 -9.950 -13.132 1.00 96.69 87 SER A C 1
ATOM 690 O O . SER A 1 87 ? -4.068 -10.030 -13.728 1.00 96.69 87 SER A O 1
ATOM 692 N N . TRP A 1 88 ? -2.229 -8.860 -13.179 1.00 96.44 88 TRP A N 1
ATOM 693 C CA . TRP A 1 88 ? -2.573 -7.645 -13.925 1.00 96.44 88 TRP A CA 1
ATOM 694 C C . TRP A 1 88 ? -1.685 -7.417 -15.143 1.00 96.44 88 TRP A C 1
ATOM 696 O O . TRP A 1 88 ? -2.036 -6.600 -15.991 1.00 96.44 88 TRP A O 1
ATOM 706 N N . ALA A 1 89 ? -0.539 -8.091 -15.207 1.00 97.12 89 ALA A N 1
ATOM 707 C CA . ALA A 1 89 ? 0.401 -7.936 -16.299 1.00 97.12 89 ALA A CA 1
ATOM 708 C C . ALA A 1 89 ? -0.037 -8.740 -17.525 1.00 97.12 89 ALA A C 1
ATOM 710 O O . ALA A 1 89 ? -0.670 -9.792 -17.404 1.00 97.12 89 ALA A O 1
ATOM 711 N N . ASP A 1 90 ? 0.318 -8.241 -18.703 1.00 97.31 90 ASP A N 1
ATOM 712 C CA . ASP A 1 90 ? 0.122 -8.970 -19.949 1.00 97.31 90 ASP A CA 1
ATOM 713 C C . ASP A 1 90 ? 1.118 -10.140 -20.107 1.00 97.31 90 ASP A C 1
ATOM 715 O O . ASP A 1 90 ? 1.915 -10.460 -19.218 1.00 97.31 90 ASP A O 1
ATOM 719 N N . GLU A 1 91 ? 1.076 -10.800 -21.265 1.00 96.12 91 GLU A N 1
ATOM 720 C CA . GLU A 1 91 ? 1.958 -11.923 -21.604 1.00 96.12 91 GLU A CA 1
ATOM 721 C C . GLU A 1 91 ? 3.458 -11.572 -21.595 1.00 96.12 91 GLU A C 1
ATOM 723 O O . GLU A 1 91 ? 4.288 -12.453 -21.362 1.00 96.12 91 GLU A O 1
ATOM 728 N N . ASN A 1 92 ? 3.806 -10.294 -21.775 1.00 96.69 92 ASN A N 1
ATOM 729 C CA . ASN A 1 92 ? 5.176 -9.778 -21.744 1.00 96.69 92 ASN A CA 1
ATOM 730 C C . ASN A 1 92 ? 5.573 -9.243 -20.356 1.00 96.69 92 ASN A C 1
ATOM 732 O O . ASN A 1 92 ? 6.720 -8.845 -20.134 1.00 96.69 92 ASN A O 1
ATOM 736 N N . GLY A 1 93 ? 4.648 -9.263 -19.393 1.00 96.50 93 GLY A N 1
ATOM 737 C CA . GLY A 1 93 ? 4.859 -8.724 -18.057 1.00 96.50 93 GLY A CA 1
ATOM 738 C C . GLY A 1 93 ? 4.646 -7.212 -17.961 1.00 96.50 93 GLY A C 1
ATOM 739 O O . GLY A 1 93 ? 5.027 -6.624 -16.948 1.00 96.50 93 GLY A O 1
ATOM 740 N N . ASP A 1 94 ? 4.060 -6.575 -18.973 1.00 96.81 94 ASP A N 1
ATOM 741 C CA . ASP A 1 94 ? 3.804 -5.140 -18.978 1.00 96.81 94 ASP A CA 1
ATOM 742 C C . ASP A 1 94 ? 2.455 -4.806 -18.329 1.00 96.81 94 ASP A C 1
ATOM 744 O O . ASP A 1 94 ? 1.433 -5.455 -18.553 1.00 96.81 94 ASP A O 1
ATOM 748 N N . LEU A 1 95 ? 2.461 -3.755 -17.507 1.00 96.19 95 LEU A N 1
ATOM 749 C CA . LEU A 1 95 ? 1.274 -3.158 -16.882 1.00 96.19 95 LEU A CA 1
ATOM 750 C C . LEU A 1 95 ? 0.855 -1.852 -17.575 1.00 96.19 95 LEU A C 1
ATOM 752 O O . LEU A 1 95 ? -0.134 -1.228 -17.192 1.00 96.19 95 LEU A O 1
ATOM 756 N N . GLY A 1 96 ? 1.622 -1.401 -18.571 1.00 92.38 96 GLY A N 1
ATOM 757 C CA . GLY A 1 96 ? 1.466 -0.079 -19.170 1.00 92.38 96 GLY A CA 1
ATOM 758 C C . GLY A 1 96 ? 1.920 1.055 -18.233 1.00 92.38 96 GLY A C 1
ATOM 759 O O . GLY A 1 96 ? 2.754 0.847 -17.344 1.00 92.38 96 GLY A O 1
ATOM 760 N N . PRO A 1 97 ? 1.416 2.288 -18.427 1.00 93.31 97 PRO A N 1
ATOM 761 C CA . PRO A 1 97 ? 1.914 3.469 -17.731 1.00 93.31 97 PRO A CA 1
ATOM 762 C C . PRO A 1 97 ? 1.271 3.632 -16.341 1.00 93.31 97 PRO A C 1
ATOM 764 O O . PRO A 1 97 ? 0.535 4.586 -16.083 1.00 93.31 97 PRO A O 1
ATOM 767 N N . VAL A 1 98 ? 1.540 2.681 -15.442 1.00 94.19 98 VAL A N 1
ATOM 768 C CA . VAL A 1 98 ? 1.098 2.699 -14.034 1.00 94.19 98 VAL A CA 1
ATOM 769 C C . VAL A 1 98 ? 2.009 3.575 -13.159 1.00 94.19 98 VAL A C 1
ATOM 771 O O . VAL A 1 98 ? 2.860 4.306 -13.665 1.00 94.19 98 VAL A O 1
ATOM 774 N N . TYR A 1 99 ? 1.822 3.524 -11.836 1.00 95.00 99 TYR A N 1
ATOM 775 C CA . TYR A 1 99 ? 2.451 4.387 -10.826 1.00 95.00 99 TYR A CA 1
ATOM 776 C C . TYR A 1 99 ? 3.894 4.804 -11.124 1.00 95.00 99 TYR A C 1
ATOM 778 O O . TYR A 1 99 ? 4.154 5.998 -11.225 1.00 95.00 99 TYR A O 1
ATOM 786 N N . GLY A 1 100 ? 4.819 3.850 -11.293 1.00 93.00 100 GLY A N 1
ATOM 787 C CA . GLY A 1 100 ? 6.230 4.169 -11.507 1.00 93.00 100 GLY A CA 1
ATOM 788 C C . GLY A 1 100 ? 6.442 5.037 -12.744 1.00 93.00 100 GLY A C 1
ATOM 789 O O . GLY A 1 100 ? 7.058 6.104 -12.665 1.00 93.00 100 GLY A O 1
ATOM 790 N N . VAL A 1 101 ? 5.880 4.615 -13.877 1.00 93.19 101 VAL A N 1
ATOM 791 C CA . VAL A 1 101 ? 5.928 5.379 -15.129 1.00 93.19 101 VAL A CA 1
ATOM 792 C C . VAL A 1 101 ? 5.375 6.785 -14.911 1.00 93.19 101 VAL A C 1
ATOM 794 O O . VAL A 1 101 ? 6.058 7.745 -15.239 1.00 93.19 101 VAL A O 1
ATOM 797 N N . GLN A 1 102 ? 4.218 6.936 -14.263 1.00 93.12 102 GLN A N 1
ATOM 798 C CA . GLN A 1 102 ? 3.628 8.255 -14.003 1.00 93.12 102 GLN A CA 1
ATOM 799 C C . GLN A 1 102 ? 4.477 9.129 -13.067 1.00 93.12 102 GLN A C 1
ATOM 801 O O . GLN A 1 102 ? 4.599 10.330 -13.288 1.00 93.12 102 GLN A O 1
ATOM 806 N N . TRP A 1 103 ? 5.104 8.553 -12.037 1.00 92.94 103 TRP A N 1
ATOM 807 C CA . TRP A 1 103 ? 5.948 9.295 -11.090 1.00 92.94 103 TRP A CA 1
ATOM 808 C C . TRP A 1 103 ? 7.219 9.852 -11.732 1.00 92.94 103 TRP A C 1
ATOM 810 O O . TRP A 1 103 ? 7.741 10.874 -11.287 1.00 92.94 103 TRP A O 1
ATOM 820 N N . ARG A 1 104 ? 7.761 9.161 -12.740 1.00 92.19 104 ARG A N 1
ATOM 821 C CA . ARG A 1 104 ? 9.070 9.487 -13.329 1.00 92.19 104 ARG A CA 1
ATOM 822 C C . ARG A 1 104 ? 8.995 10.027 -14.753 1.00 92.19 104 ARG A C 1
ATOM 824 O O . ARG A 1 104 ? 9.934 10.690 -15.187 1.00 92.19 104 ARG A O 1
ATOM 831 N N . LYS A 1 105 ? 7.933 9.695 -15.481 1.00 88.06 105 LYS A N 1
ATOM 832 C CA . LYS A 1 105 ? 7.731 9.916 -16.917 1.00 88.06 105 LYS A CA 1
ATOM 833 C C . LYS A 1 105 ? 6.241 10.150 -17.184 1.00 88.06 105 LYS A C 1
ATOM 835 O O . LYS A 1 105 ? 5.609 9.400 -17.924 1.00 88.06 105 LYS A O 1
ATOM 840 N N . TRP A 1 106 ? 5.680 11.170 -16.538 1.00 86.12 106 TRP A N 1
ATOM 841 C CA . TRP A 1 106 ? 4.328 11.620 -16.847 1.00 86.12 106 TRP A CA 1
ATOM 842 C C . TRP A 1 106 ? 4.295 12.132 -18.288 1.00 86.12 106 TRP A C 1
ATOM 844 O O . TRP A 1 106 ? 4.745 13.243 -18.570 1.00 86.12 106 TRP A O 1
ATOM 854 N N . ASP A 1 107 ? 3.787 11.308 -19.195 1.00 77.25 107 ASP A N 1
ATOM 855 C CA . ASP A 1 107 ? 3.450 11.733 -20.545 1.00 77.25 107 ASP A CA 1
ATOM 856 C C . ASP A 1 107 ? 2.022 12.275 -20.482 1.00 77.25 107 ASP A C 1
ATOM 858 O O . ASP A 1 107 ? 1.076 11.524 -20.216 1.00 77.25 107 ASP A O 1
ATOM 862 N N . ASP A 1 108 ? 1.862 13.598 -20.590 1.00 66.62 108 ASP A N 1
ATOM 863 C CA . ASP A 1 108 ? 0.546 14.224 -20.495 1.00 66.62 108 ASP A CA 1
ATOM 864 C C . ASP A 1 108 ? -0.258 13.874 -21.744 1.00 66.62 108 ASP A C 1
ATOM 866 O O . ASP A 1 108 ? -0.348 14.645 -22.691 1.00 66.62 108 ASP A O 1
ATOM 870 N N .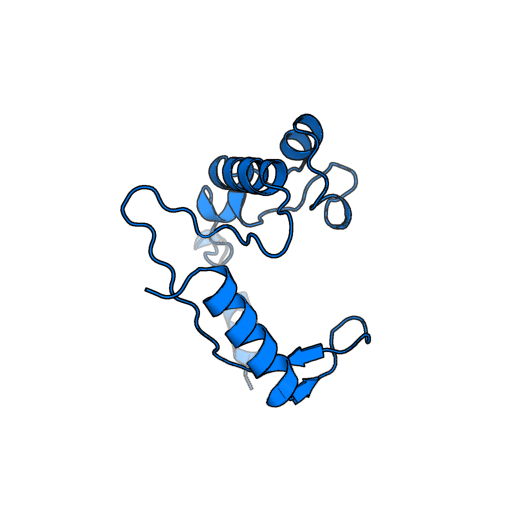 THR A 1 109 ? -0.889 12.701 -21.730 1.00 59.28 109 THR A N 1
ATOM 871 C CA . THR A 1 109 ? -1.777 12.204 -22.794 1.00 59.28 109 THR A CA 1
ATOM 872 C C . THR A 1 109 ? -2.980 13.122 -23.060 1.00 59.28 109 THR A C 1
ATOM 874 O O . THR A 1 109 ? -3.773 12.865 -23.965 1.00 59.28 109 THR A O 1
ATOM 877 N N . ARG A 1 110 ? -3.137 14.208 -22.286 1.00 55.69 110 ARG A N 1
ATOM 878 C CA . ARG A 1 110 ? -4.123 15.275 -22.502 1.00 55.69 110 ARG A CA 1
ATOM 879 C C . ARG A 1 110 ? -3.574 16.459 -23.299 1.00 55.69 110 ARG A C 1
ATOM 881 O O . ARG A 1 110 ? -4.376 17.241 -23.808 1.00 55.69 110 ARG A O 1
ATOM 888 N N . VAL A 1 111 ? -2.257 16.596 -23.438 1.00 52.69 111 VAL A N 1
ATOM 889 C CA . VAL A 1 111 ? -1.636 17.563 -24.345 1.00 52.69 111 VAL A CA 1
ATOM 890 C C . VAL A 1 111 ? -1.580 16.906 -25.717 1.00 52.69 111 VAL A C 1
ATOM 892 O O . VAL A 1 111 ? -0.654 16.172 -26.045 1.00 52.69 111 VAL A O 1
ATOM 895 N N . MET A 1 112 ? -2.599 17.157 -26.541 1.00 55.12 112 MET A N 1
ATOM 896 C CA . MET A 1 112 ? -2.398 17.013 -27.981 1.00 55.12 112 MET A CA 1
ATOM 897 C C . MET A 1 112 ? -1.294 17.992 -28.379 1.00 55.12 112 MET A C 1
ATOM 899 O O . MET A 1 112 ? -1.339 19.159 -27.977 1.00 55.12 112 MET A O 1
ATOM 903 N N . ASN A 1 113 ? -0.326 17.547 -29.182 1.00 57.19 113 ASN A N 1
ATOM 904 C CA . ASN A 1 113 ? 0.540 18.495 -29.873 1.00 57.19 113 ASN A CA 1
ATOM 905 C C . ASN A 1 113 ? -0.359 19.464 -30.649 1.00 57.19 113 ASN A C 1
ATOM 907 O O . ASN A 1 113 ? -1.339 19.026 -31.253 1.00 57.19 113 ASN A O 1
ATOM 911 N N . VAL A 1 114 ? -0.053 20.765 -30.633 1.00 59.38 114 VAL A N 1
ATOM 912 C CA . VAL A 1 114 ? -0.890 21.767 -31.323 1.00 59.38 114 VAL A CA 1
ATOM 913 C C . VAL A 1 114 ? -1.065 21.420 -32.810 1.00 59.38 114 VAL A C 1
ATOM 915 O O . VAL A 1 114 ? -2.115 21.672 -33.390 1.00 59.38 114 VAL A O 1
ATOM 918 N N . ASP A 1 115 ? -0.078 20.726 -33.378 1.00 66.25 115 ASP A N 1
ATOM 919 C CA . ASP A 1 115 ? -0.045 20.257 -34.764 1.00 66.25 115 ASP A CA 1
ATOM 920 C C . ASP A 1 115 ? -0.955 19.040 -35.032 1.00 66.25 115 ASP A C 1
ATOM 922 O O . ASP A 1 115 ? -1.239 18.714 -36.182 1.00 66.25 115 ASP A O 1
ATOM 926 N N . GLN A 1 116 ? -1.407 18.350 -33.982 1.00 61.78 116 GLN A N 1
ATOM 927 C CA . GLN A 1 116 ? -2.351 17.225 -34.036 1.00 61.78 116 GLN A CA 1
ATOM 928 C C . GLN A 1 116 ? -3.791 17.660 -33.723 1.00 61.78 116 GLN A C 1
ATOM 930 O O . GLN A 1 116 ? -4.704 16.840 -33.778 1.00 61.78 116 GLN A O 1
ATOM 935 N N . TRP A 1 117 ? -3.999 18.935 -33.383 1.00 61.97 117 TRP A N 1
ATOM 936 C CA . TRP A 1 117 ? -5.302 19.485 -33.034 1.00 61.97 117 TRP A CA 1
ATOM 937 C C . TRP A 1 117 ? -6.033 19.965 -34.292 1.00 61.97 117 TRP A C 1
ATOM 939 O O . TRP A 1 117 ? -5.596 20.910 -34.951 1.00 61.97 117 TRP A O 1
ATOM 949 N N . THR A 1 118 ? -7.170 19.349 -34.631 1.00 69.44 118 THR A N 1
ATOM 950 C CA . THR A 1 118 ? -8.036 19.835 -35.716 1.00 69.44 118 THR A CA 1
ATOM 951 C C . THR A 1 118 ? -9.306 20.486 -35.163 1.00 69.44 118 THR A C 1
ATOM 953 O O . THR A 1 118 ? -9.846 20.074 -34.137 1.00 69.44 118 THR A O 1
ATOM 956 N N . LEU A 1 119 ? -9.845 21.490 -35.867 1.00 65.81 119 LEU A N 1
ATOM 957 C CA . LEU A 1 119 ? -11.121 22.139 -35.505 1.00 65.81 119 LEU A CA 1
ATOM 958 C C . LEU A 1 119 ? -12.293 21.138 -35.390 1.00 65.81 119 LEU A C 1
ATOM 960 O O . LEU A 1 119 ? -13.236 21.372 -34.633 1.00 65.81 119 LEU A O 1
ATOM 964 N N . SER A 1 120 ? -12.228 20.007 -36.098 1.00 67.88 120 SER A N 1
ATOM 965 C CA . SER A 1 120 ? -13.189 18.900 -36.003 1.00 67.88 120 SER A CA 1
ATOM 966 C C . SER A 1 120 ? -13.209 18.221 -34.629 1.00 67.88 120 SER A C 1
ATOM 968 O O . SER A 1 120 ? -14.284 17.851 -34.152 1.00 67.88 120 SER A O 1
ATOM 970 N N . ASP A 1 121 ? -12.061 18.114 -33.955 1.00 64.44 121 ASP A N 1
ATOM 971 C CA . ASP A 1 121 ? -11.944 17.449 -32.650 1.00 64.44 121 ASP A CA 1
ATOM 972 C C . ASP A 1 121 ? -12.632 18.250 -31.530 1.00 64.44 121 ASP A C 1
ATOM 974 O O . ASP A 1 121 ? -13.156 17.684 -30.565 1.00 64.44 121 ASP A O 1
ATOM 978 N N . PHE A 1 122 ? -12.695 19.578 -31.680 1.00 61.00 122 PHE A N 1
ATOM 979 C CA . PHE A 1 122 ? -13.424 20.471 -30.777 1.00 61.00 122 PHE A CA 1
ATOM 980 C C . PHE A 1 122 ? -14.947 20.321 -30.918 1.00 61.00 122 PHE A C 1
ATOM 982 O O . PHE A 1 122 ? -15.668 20.251 -29.916 1.00 61.00 122 PHE A O 1
ATOM 989 N N . ALA A 1 123 ? -15.452 20.228 -32.152 1.00 58.53 123 ALA A N 1
ATOM 990 C CA . ALA A 1 123 ? -16.886 20.109 -32.415 1.00 58.53 123 ALA A CA 1
ATOM 991 C C . ALA A 1 123 ? -17.466 18.797 -31.855 1.00 58.53 123 ALA A C 1
ATOM 993 O O . ALA A 1 123 ? -18.527 18.812 -31.230 1.00 58.53 123 ALA A O 1
ATOM 994 N N . ALA A 1 124 ? -16.737 17.684 -31.994 1.00 58.44 124 ALA A N 1
ATOM 995 C CA . ALA A 1 124 ? -17.175 16.375 -31.511 1.00 58.44 124 ALA A CA 1
ATOM 996 C C . ALA A 1 124 ? -17.343 16.316 -29.980 1.00 58.44 124 ALA A C 1
ATOM 998 O O . ALA A 1 124 ? -18.310 15.739 -29.486 1.00 58.44 124 ALA A O 1
ATOM 999 N N . LYS A 1 125 ? -16.444 16.951 -29.212 1.00 54.62 125 LYS A N 1
ATOM 1000 C CA . LYS A 1 125 ? -16.516 16.954 -27.737 1.00 54.62 125 LYS A CA 1
ATOM 1001 C C . LYS A 1 125 ? -17.533 17.950 -27.178 1.00 54.62 125 LYS A C 1
ATOM 1003 O O . LYS A 1 125 ? -18.113 17.696 -26.127 1.00 54.62 125 LYS A O 1
ATOM 1008 N N . THR A 1 126 ? -17.781 19.056 -27.878 1.00 49.84 126 THR A N 1
ATOM 1009 C CA . THR A 1 126 ? -18.703 20.106 -27.407 1.00 49.84 126 THR A CA 1
ATOM 1010 C C . THR A 1 126 ? -20.173 19.748 -27.666 1.00 49.84 126 THR A C 1
ATOM 1012 O O . THR A 1 126 ? -21.044 20.133 -26.890 1.00 49.84 126 THR A O 1
ATOM 1015 N N . LEU A 1 127 ? -20.463 18.963 -28.712 1.00 49.19 127 LEU A N 1
ATOM 1016 C CA . LEU A 1 127 ? -21.813 18.453 -28.995 1.00 49.19 127 LEU A CA 1
ATOM 1017 C C . LEU A 1 127 ? -22.223 17.252 -28.128 1.00 49.19 127 LEU A C 1
ATOM 1019 O O . LEU A 1 127 ? -23.414 17.015 -27.984 1.00 49.19 127 LEU A O 1
ATOM 1023 N N . ALA A 1 128 ? -21.273 16.531 -27.524 1.00 47.62 128 ALA A N 1
ATOM 1024 C CA . ALA A 1 128 ? -21.555 15.421 -26.604 1.00 47.62 128 ALA A CA 1
ATOM 1025 C C . ALA A 1 128 ? -21.903 15.873 -25.167 1.00 47.62 128 ALA A C 1
ATOM 1027 O O . ALA A 1 128 ? -22.245 15.046 -24.327 1.00 47.62 128 ALA A O 1
ATOM 1028 N N . LEU A 1 129 ? -21.798 17.176 -24.877 1.00 45.28 129 LEU A N 1
ATOM 1029 C CA . LEU A 1 129 ? -22.143 17.795 -23.588 1.00 45.28 129 LEU A CA 1
ATOM 1030 C C . LEU A 1 129 ? -23.482 18.560 -23.635 1.00 45.28 129 LEU A C 1
ATOM 1032 O O . LEU A 1 129 ? -23.721 19.443 -22.810 1.00 45.28 129 LEU A O 1
ATOM 1036 N N . ARG A 1 130 ? -24.353 18.231 -24.594 1.00 39.56 130 ARG A N 1
ATOM 1037 C CA . ARG A 1 130 ? -25.759 18.650 -24.621 1.00 39.56 130 ARG A CA 1
ATOM 1038 C C . ARG A 1 130 ? -26.679 17.443 -24.638 1.00 39.56 130 ARG A C 1
ATOM 1040 O O . ARG A 1 130 ? -26.337 16.470 -25.340 1.00 39.56 130 ARG A O 1
#

pLDDT: mean 88.63, std 15.23, range [39.56, 98.38]